Protein AF-A0A530JRX8-F1 (afdb_monomer)

Radius of gyration: 13.28 Å; Cα contacts (8 Å, |Δi|>4): 74; chains: 1; bounding box: 28×30×28 Å

Foldseek 3Di:
DQVVQVVVQCVVCVPPDDFPPDADPTPPQQAEDPCRVVCVVQQFQWHDDPNYTDGPDHDPPPDHSDDDGD

Solvent-accessible surface area (backbone atoms only — not comparable to full-ato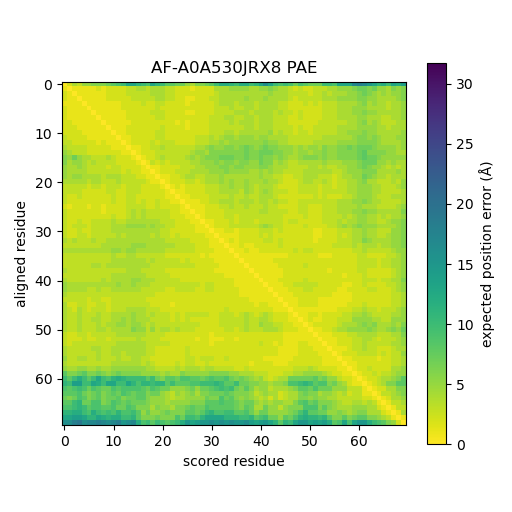m values): 4479 Å² total; per-residue (Å²): 112,54,66,63,39,41,51,52,56,52,60,76,43,69,87,56,87,82,57,82,90,67,76,75,69,62,53,62,85,69,36,75,54,97,55,47,67,60,41,50,76,58,30,31,23,72,38,78,56,96,56,31,56,38,73,74,51,66,38,61,91,95,52,79,48,66,89,81,80,124

Sequence (70 aa):
RYTNAKVRENYSRRFSIRFPNEELPAARPAQTTPLYDTMLANNAVMGDSWGLETPLWFAPKGTEPKDIVS

Secondary structure (DSSP, 8-state):
-HHHHHHHHHHHTTTSPPPTT----TT--SB--TTHHHHHHTTEEEEEETTEEEEEEEPPTTS-------

Nearest PDB structures (foldseek):
  4paa-assembly2_B  TM=8.897E-01  e=1.370E-03  Rattus norvegicus
  4pab-assembly2_B  TM=8.917E-01  e=1.688E-03  Rattus norvegicus
  5l46-assembly2_B  TM=8.875E-01  e=2.562E-03  Homo sapiens
  3gsi-assembly1_A  TM=9.105E-01  e=2.372E-02  Arthrobacter globiformis
  1pj6-assembly1_A  TM=9.112E-01  e=3.600E-02  Arthrobacter globiformis

Mean predicted aligned error: 3.64 Å

Structure (mmCIF, N/CA/C/O backbone):
data_AF-A0A530JRX8-F1
#
_entry.id   AF-A0A530JRX8-F1
#
loop_
_atom_site.group_PDB
_atom_site.id
_atom_site.type_symbol
_atom_site.label_atom_id
_atom_site.label_alt_id
_atom_site.label_comp_id
_atom_site.label_asym_id
_atom_site.label_entity_id
_atom_site.label_seq_id
_atom_site.pdbx_PDB_ins_code
_atom_site.Cartn_x
_atom_site.Cartn_y
_atom_site.Cartn_z
_atom_site.occupancy
_atom_site.B_iso_or_equiv
_atom_site.auth_seq_id
_atom_site.auth_comp_id
_atom_site.auth_asym_id
_atom_site.auth_atom_id
_atom_site.pdbx_PDB_model_num
ATOM 1 N N . ARG A 1 1 ? 5.020 -14.876 -9.649 1.00 83.38 1 ARG A N 1
ATOM 2 C CA . ARG A 1 1 ? 3.973 -13.821 -9.704 1.00 83.38 1 ARG A CA 1
ATOM 3 C C . ARG A 1 1 ? 4.495 -12.509 -9.114 1.00 83.38 1 ARG A C 1
ATOM 5 O O . ARG A 1 1 ? 4.576 -11.553 -9.868 1.00 83.38 1 ARG A O 1
ATOM 12 N N . TYR A 1 2 ? 4.972 -12.500 -7.862 1.00 90.31 2 TYR A N 1
ATOM 13 C CA . TYR A 1 2 ? 5.573 -11.323 -7.208 1.00 90.31 2 TYR A CA 1
ATOM 14 C C . TYR A 1 2 ? 6.728 -10.676 -8.000 1.00 90.31 2 TYR A C 1
ATOM 16 O O . TYR A 1 2 ? 6.615 -9.538 -8.445 1.00 90.31 2 TYR A O 1
ATOM 24 N N . THR A 1 3 ? 7.798 -11.434 -8.271 1.00 93.06 3 THR A N 1
ATOM 25 C CA . THR A 1 3 ? 9.013 -10.923 -8.936 1.00 93.06 3 THR A CA 1
ATOM 26 C C . THR A 1 3 ? 8.728 -10.274 -10.287 1.00 93.06 3 THR A C 1
ATOM 28 O O . THR A 1 3 ? 9.236 -9.199 -10.574 1.00 93.06 3 THR A O 1
ATOM 31 N N . ASN A 1 4 ? 7.877 -10.891 -11.113 1.00 95.88 4 ASN A N 1
ATOM 32 C CA . ASN A 1 4 ? 7.535 -10.343 -12.426 1.00 95.88 4 ASN A CA 1
ATOM 33 C C . ASN A 1 4 ? 6.809 -8.990 -12.308 1.00 95.88 4 ASN A C 1
ATOM 35 O O . ASN A 1 4 ? 7.161 -8.053 -13.018 1.00 95.88 4 ASN A O 1
ATOM 39 N N . ALA A 1 5 ? 5.847 -8.867 -11.388 1.00 94.81 5 ALA A N 1
ATOM 40 C CA . ALA A 1 5 ? 5.118 -7.622 -11.168 1.00 94.81 5 ALA A CA 1
ATOM 41 C C . ALA A 1 5 ? 6.026 -6.507 -10.614 1.00 94.81 5 ALA A C 1
ATOM 43 O O . ALA A 1 5 ? 6.018 -5.403 -11.159 1.00 94.81 5 ALA A O 1
ATOM 44 N N . LYS A 1 6 ? 6.872 -6.802 -9.613 1.00 93.38 6 LYS A N 1
ATOM 45 C CA . LYS A 1 6 ? 7.810 -5.811 -9.055 1.00 93.38 6 LYS A CA 1
ATOM 46 C C . LYS A 1 6 ? 8.875 -5.355 -10.046 1.00 93.38 6 LYS A C 1
ATOM 48 O O . LYS A 1 6 ? 9.179 -4.167 -10.099 1.00 93.38 6 LYS A O 1
ATOM 53 N N . VAL A 1 7 ? 9.414 -6.261 -10.862 1.00 95.69 7 VAL A N 1
ATOM 54 C CA . VAL A 1 7 ? 10.390 -5.889 -11.899 1.00 95.69 7 VAL A CA 1
ATOM 55 C C . VAL A 1 7 ? 9.753 -4.967 -12.940 1.00 95.69 7 VAL A C 1
ATOM 57 O O . VAL A 1 7 ? 10.369 -3.976 -13.319 1.00 95.69 7 VAL A O 1
ATOM 60 N N . ARG A 1 8 ? 8.511 -5.240 -13.366 1.00 96.44 8 ARG A N 1
ATOM 61 C CA . ARG A 1 8 ? 7.792 -4.374 -14.316 1.00 96.44 8 ARG A CA 1
ATOM 62 C C . ARG A 1 8 ? 7.555 -2.974 -13.750 1.00 96.44 8 ARG A C 1
ATOM 64 O O . ARG A 1 8 ? 7.828 -2.010 -14.453 1.00 96.44 8 ARG A O 1
ATOM 71 N N . GLU A 1 9 ? 7.114 -2.869 -12.497 1.00 95.50 9 GLU A N 1
ATOM 72 C CA . GLU A 1 9 ? 6.908 -1.583 -11.813 1.00 95.50 9 GLU A CA 1
ATOM 73 C C . GLU A 1 9 ? 8.216 -0.806 -11.609 1.00 95.50 9 GLU A C 1
ATOM 75 O O . GLU A 1 9 ? 8.270 0.403 -11.830 1.00 95.50 9 GLU A O 1
ATOM 80 N N . ASN A 1 10 ? 9.297 -1.486 -11.219 1.00 93.44 10 ASN A N 1
ATOM 81 C CA . ASN A 1 10 ? 10.598 -0.844 -11.065 1.00 93.44 10 ASN A CA 1
ATOM 82 C C . ASN A 1 10 ? 11.124 -0.321 -12.409 1.00 93.44 10 ASN A C 1
ATOM 84 O O . ASN A 1 10 ? 11.572 0.822 -12.501 1.00 93.44 10 ASN A O 1
ATOM 88 N N . TYR A 1 11 ? 11.022 -1.136 -13.462 1.00 95.00 11 TYR A N 1
ATOM 89 C CA . TYR A 1 11 ? 11.511 -0.766 -14.784 1.00 95.00 11 TYR A CA 1
ATOM 90 C C . TYR A 1 11 ? 10.675 0.350 -15.421 1.00 95.00 11 TYR A C 1
ATOM 92 O O . TYR A 1 11 ? 11.241 1.266 -16.014 1.00 95.00 11 TYR A O 1
ATOM 100 N N . SER A 1 12 ? 9.348 0.350 -15.244 1.00 94.75 12 SER A N 1
ATOM 101 C CA . SER A 1 12 ? 8.488 1.433 -15.744 1.00 94.75 12 SER A CA 1
ATOM 102 C C . SER A 1 12 ? 8.766 2.782 -15.077 1.00 94.75 12 SER A C 1
ATOM 104 O O . SER A 1 12 ? 8.427 3.818 -15.637 1.00 94.75 12 SER A O 1
A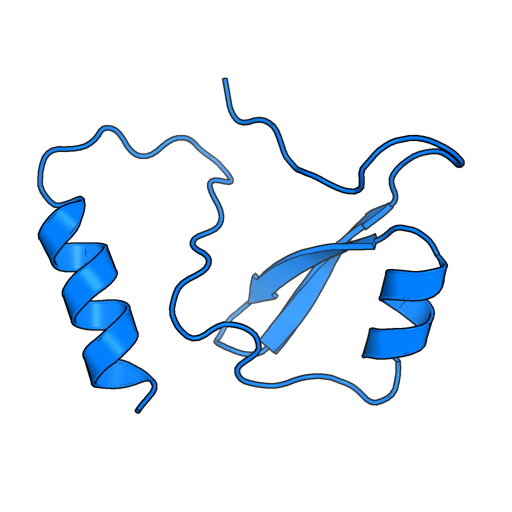TOM 106 N N . ARG A 1 13 ? 9.387 2.780 -13.891 1.00 93.00 13 ARG A N 1
ATOM 107 C CA . ARG A 1 13 ? 9.677 3.976 -13.084 1.00 93.00 13 ARG A CA 1
ATOM 108 C C . ARG A 1 13 ? 11.162 4.358 -13.090 1.00 93.00 13 ARG A C 1
ATOM 110 O O . ARG A 1 13 ? 11.575 5.226 -12.330 1.00 93.00 13 ARG A O 1
ATOM 117 N N . ARG A 1 14 ? 11.970 3.740 -13.965 1.00 92.19 14 ARG A N 1
ATOM 118 C CA . ARG A 1 14 ? 13.437 3.907 -14.070 1.00 92.19 14 ARG A CA 1
ATOM 119 C C . ARG A 1 14 ? 13.899 5.371 -14.121 1.00 92.19 14 ARG A C 1
ATOM 121 O O . ARG A 1 14 ? 14.972 5.670 -13.609 1.00 92.19 14 ARG A O 1
ATOM 128 N N . PHE A 1 15 ? 13.113 6.247 -14.746 1.00 93.31 15 PHE A N 1
ATOM 129 C CA . PHE A 1 15 ? 13.437 7.667 -14.941 1.00 93.31 15 PHE A CA 1
ATOM 130 C C . PHE A 1 15 ? 12.494 8.618 -14.193 1.00 93.31 15 PHE A C 1
ATOM 132 O O . PHE A 1 15 ? 12.531 9.825 -14.412 1.00 93.31 15 PHE A O 1
ATOM 139 N N . SER A 1 16 ? 11.639 8.084 -13.321 1.00 90.69 16 SER A N 1
ATOM 140 C CA . SER A 1 16 ? 10.763 8.885 -12.472 1.00 90.69 16 SER A CA 1
ATOM 141 C C . SER A 1 16 ? 11.512 9.343 -11.221 1.00 90.69 16 SER A C 1
ATOM 143 O O . SER A 1 16 ? 12.361 8.620 -10.693 1.00 90.69 16 SER A O 1
ATOM 145 N N . ILE A 1 17 ? 11.174 10.530 -10.718 1.00 90.38 17 ILE A N 1
ATOM 146 C CA . ILE A 1 17 ? 11.620 10.970 -9.392 1.00 90.38 17 ILE A CA 1
ATOM 147 C C . ILE A 1 17 ? 10.922 10.082 -8.360 1.00 90.38 17 ILE A C 1
ATOM 149 O O . ILE A 1 17 ? 9.700 9.951 -8.392 1.00 90.38 17 ILE A O 1
ATOM 153 N N . ARG A 1 18 ? 11.697 9.461 -7.464 1.00 88.25 18 ARG A N 1
ATOM 154 C CA . ARG A 1 18 ? 11.1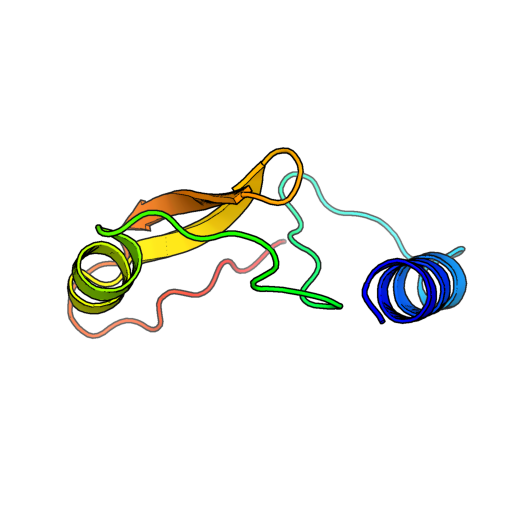44 8.805 -6.274 1.00 88.25 18 ARG A CA 1
ATO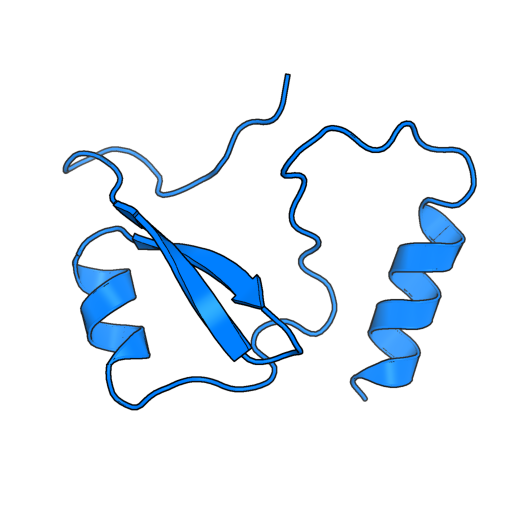M 155 C C . ARG A 1 18 ? 11.054 9.808 -5.143 1.00 88.25 18 ARG A C 1
ATOM 157 O O . ARG A 1 18 ? 12.070 10.394 -4.769 1.00 88.25 18 ARG A O 1
ATOM 164 N N . PHE A 1 19 ? 9.859 9.948 -4.591 1.00 89.81 19 PHE A N 1
ATOM 165 C CA . PHE A 1 19 ? 9.635 10.771 -3.414 1.00 89.81 19 PHE A CA 1
ATOM 166 C C . PHE A 1 19 ? 9.971 9.980 -2.140 1.00 89.81 19 PHE A C 1
ATOM 168 O O . PHE A 1 19 ? 9.856 8.748 -2.125 1.00 89.81 19 PHE A O 1
ATOM 175 N N . PRO A 1 20 ? 10.417 10.651 -1.065 1.00 88.81 20 PRO A N 1
ATOM 176 C CA . PRO A 1 20 ? 10.511 10.025 0.249 1.00 88.81 20 PRO A CA 1
ATOM 177 C C . PRO A 1 20 ? 9.164 9.413 0.658 1.00 88.81 20 PRO A C 1
ATOM 179 O O . PRO A 1 20 ? 8.118 9.985 0.367 1.00 88.81 20 PRO A O 1
ATOM 182 N N . ASN A 1 21 ? 9.199 8.258 1.329 1.00 87.75 21 ASN A N 1
ATOM 183 C CA . ASN A 1 21 ? 8.021 7.504 1.794 1.00 87.75 21 ASN A CA 1
ATOM 184 C C . ASN A 1 21 ? 7.052 7.031 0.694 1.00 87.75 21 ASN A C 1
ATOM 186 O O . ASN A 1 21 ? 5.961 6.559 0.990 1.00 87.75 21 ASN A O 1
ATOM 190 N N . GLU A 1 22 ? 7.446 7.106 -0.578 1.00 90.56 22 GLU A N 1
ATOM 191 C CA . GLU A 1 22 ? 6.609 6.632 -1.672 1.00 90.56 22 GLU A CA 1
ATOM 192 C C . GLU A 1 22 ? 6.475 5.102 -1.677 1.00 90.56 22 GLU A C 1
ATOM 194 O O . GLU A 1 22 ? 7.422 4.361 -1.963 1.00 90.56 22 GLU A O 1
ATOM 199 N N . GLU A 1 23 ? 5.251 4.644 -1.437 1.00 91.38 23 GLU A N 1
ATOM 200 C CA . GLU A 1 23 ? 4.867 3.238 -1.452 1.00 91.38 23 GLU A CA 1
ATOM 201 C C . GLU A 1 23 ? 4.436 2.765 -2.842 1.00 91.38 23 GLU A C 1
ATOM 203 O O . GLU A 1 23 ? 3.675 3.429 -3.549 1.00 91.38 23 GLU A O 1
ATOM 208 N N . LEU A 1 24 ? 4.899 1.576 -3.236 1.00 91.44 24 LEU A N 1
ATOM 209 C CA . LEU A 1 24 ? 4.671 1.048 -4.581 1.00 91.44 24 LEU A CA 1
ATOM 210 C C . LEU A 1 24 ? 3.685 -0.125 -4.584 1.00 91.44 24 LEU A C 1
ATOM 212 O O . LEU A 1 24 ? 3.987 -1.155 -3.973 1.00 91.44 24 LEU A O 1
ATOM 216 N N . PRO A 1 25 ? 2.541 -0.019 -5.286 1.00 92.44 25 PRO A N 1
ATOM 217 C CA . PRO A 1 25 ? 1.431 -0.956 -5.136 1.00 92.44 25 PRO A CA 1
ATOM 218 C C . PRO A 1 25 ? 1.642 -2.314 -5.815 1.00 92.44 25 PRO A C 1
ATOM 220 O O . PRO A 1 25 ? 0.957 -3.276 -5.465 1.00 92.44 25 PRO A O 1
ATOM 223 N N . ALA A 1 26 ? 2.538 -2.450 -6.801 1.00 93.94 26 ALA A N 1
ATOM 224 C CA . ALA A 1 26 ? 2.628 -3.709 -7.535 1.00 93.94 26 ALA A CA 1
ATOM 225 C C . ALA A 1 26 ? 3.045 -4.861 -6.615 1.00 93.94 26 ALA A C 1
ATOM 227 O O . ALA A 1 26 ? 3.960 -4.734 -5.801 1.00 93.94 26 ALA A O 1
ATOM 228 N N . ALA A 1 27 ? 2.393 -6.008 -6.810 1.00 93.06 27 ALA A N 1
ATOM 229 C CA . ALA A 1 27 ? 2.586 -7.229 -6.032 1.00 93.06 27 ALA A CA 1
ATOM 230 C C . ALA A 1 27 ? 2.186 -7.152 -4.545 1.00 93.06 27 ALA A C 1
ATOM 232 O O . ALA A 1 27 ? 2.499 -8.087 -3.808 1.00 93.06 27 ALA A O 1
ATOM 233 N N . ARG A 1 28 ? 1.468 -6.099 -4.130 1.00 93.69 28 ARG A N 1
ATOM 234 C CA . ARG A 1 28 ? 0.893 -5.963 -2.787 1.00 93.69 28 ARG A CA 1
ATOM 235 C C . ARG A 1 28 ? -0.599 -6.340 -2.771 1.00 93.69 28 ARG A C 1
ATOM 237 O O . ARG A 1 28 ? -1.291 -6.063 -3.756 1.00 93.69 28 ARG A O 1
ATOM 244 N N . PRO A 1 29 ? -1.105 -6.958 -1.686 1.00 93.88 29 PRO A N 1
ATOM 245 C CA . PRO A 1 29 ? -0.358 -7.453 -0.525 1.00 93.88 29 PRO A CA 1
ATOM 246 C C . PRO A 1 29 ? 0.368 -8.778 -0.825 1.00 93.88 29 PRO A C 1
ATOM 248 O O . PRO A 1 29 ? -0.170 -9.645 -1.516 1.00 93.88 29 PRO A O 1
ATOM 251 N N . ALA A 1 30 ? 1.586 -8.948 -0.302 1.00 92.44 30 ALA A N 1
ATOM 252 C CA . ALA A 1 30 ? 2.371 -10.179 -0.473 1.00 92.44 30 ALA A CA 1
ATOM 253 C C . ALA A 1 30 ? 2.311 -11.091 0.760 1.00 92.44 30 ALA A C 1
ATOM 255 O O . ALA A 1 30 ? 2.047 -12.286 0.628 1.00 92.44 30 ALA A O 1
ATOM 256 N N . GLN A 1 31 ? 2.524 -10.529 1.950 1.00 94.81 31 GLN A N 1
ATOM 257 C CA . GLN A 1 31 ? 2.297 -11.184 3.236 1.00 94.81 31 GLN A CA 1
ATOM 258 C C . GLN A 1 31 ? 1.487 -10.259 4.141 1.00 94.81 31 GLN A C 1
ATOM 260 O O . GLN A 1 31 ? 1.685 -9.044 4.139 1.00 94.81 31 GLN A O 1
ATOM 265 N N . THR A 1 32 ? 0.590 -10.834 4.934 1.00 96.50 32 THR A N 1
ATOM 266 C CA . THR A 1 32 ? -0.246 -10.104 5.889 1.00 96.50 32 THR A CA 1
ATOM 267 C C . THR A 1 32 ? -0.190 -10.773 7.257 1.00 96.50 32 THR A C 1
ATOM 269 O O . THR A 1 32 ? 0.079 -11.970 7.380 1.00 96.50 32 THR A O 1
ATOM 272 N N . THR A 1 33 ? -0.434 -9.990 8.306 1.00 95.12 33 THR A N 1
ATOM 273 C CA . THR A 1 33 ? -0.651 -10.530 9.654 1.00 95.12 33 THR A CA 1
ATOM 274 C C . THR A 1 33 ? -2.140 -10.833 9.863 1.00 95.12 33 THR A C 1
ATOM 276 O O . THR A 1 33 ? -2.978 -10.251 9.172 1.00 95.12 33 THR A O 1
ATOM 279 N N . PRO A 1 34 ? -2.520 -11.666 10.851 1.00 96.44 34 PRO A N 1
ATOM 280 C CA . PRO A 1 34 ? -3.932 -11.892 11.186 1.00 96.44 34 PRO A CA 1
ATOM 281 C C . PRO A 1 34 ? -4.703 -10.623 11.583 1.00 96.44 34 PRO A C 1
ATOM 283 O O . PRO A 1 34 ? -5.928 -10.625 11.592 1.00 96.44 34 PRO A O 1
ATOM 286 N N . LEU A 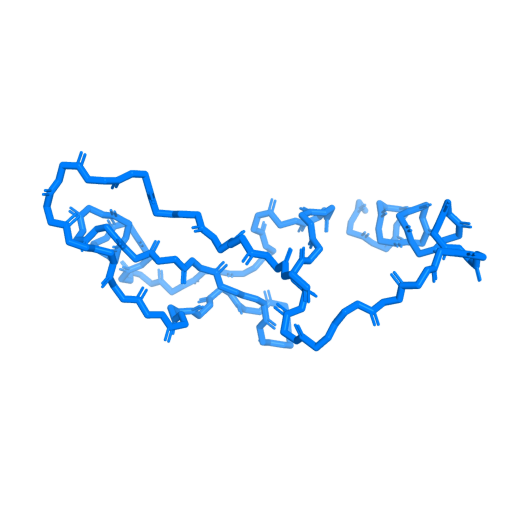1 35 ? -3.999 -9.539 11.929 1.00 96.06 35 LEU A N 1
ATOM 287 C CA . LEU A 1 35 ? -4.594 -8.250 12.285 1.00 96.06 35 LEU A CA 1
ATOM 288 C C . LEU A 1 35 ? -4.784 -7.316 11.083 1.00 96.06 35 LEU A C 1
ATOM 290 O O . LEU A 1 35 ? -5.282 -6.210 11.271 1.00 96.06 35 LEU A O 1
ATOM 294 N N . TY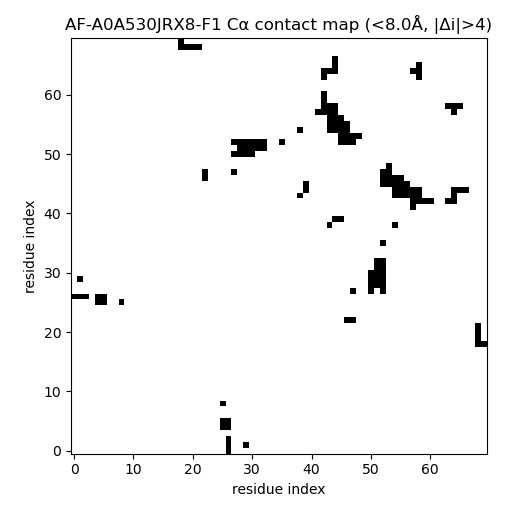R A 1 36 ? -4.400 -7.731 9.873 1.00 96.06 36 TYR A N 1
ATOM 295 C CA . TYR A 1 36 ? -4.443 -6.895 8.672 1.00 96.06 36 TYR A CA 1
ATOM 296 C C . TYR A 1 36 ? -5.834 -6.301 8.415 1.00 96.06 36 TYR A C 1
ATOM 298 O O . TYR A 1 36 ? -5.971 -5.085 8.292 1.00 96.06 36 TYR A O 1
ATOM 306 N N . ASP A 1 37 ? -6.875 -7.133 8.449 1.00 96.06 37 ASP A N 1
ATOM 307 C CA . ASP A 1 37 ? -8.251 -6.683 8.215 1.00 96.06 37 ASP A CA 1
ATOM 308 C C . ASP A 1 37 ? -8.732 -5.728 9.317 1.00 96.06 37 ASP A C 1
ATOM 310 O O . ASP A 1 37 ? -9.394 -4.727 9.043 1.00 96.06 37 ASP A O 1
ATOM 314 N N . THR A 1 38 ? -8.335 -5.979 10.569 1.00 96.12 38 THR A N 1
ATOM 315 C CA . THR A 1 38 ? -8.622 -5.088 11.703 1.00 96.12 38 THR A CA 1
ATOM 316 C C . THR A 1 38 ? -7.929 -3.738 11.540 1.00 96.12 38 THR A C 1
ATOM 318 O O . THR A 1 38 ? -8.517 -2.703 11.848 1.00 96.12 38 THR A O 1
ATOM 321 N N . MET A 1 39 ? -6.687 -3.717 11.056 1.00 95.62 39 MET A N 1
ATOM 322 C CA . MET A 1 39 ? -5.951 -2.477 10.800 1.00 95.62 39 MET A CA 1
ATOM 323 C C . MET A 1 39 ? -6.622 -1.672 9.683 1.00 95.62 39 MET A C 1
ATOM 325 O O . MET A 1 39 ? -6.876 -0.482 9.868 1.00 95.62 39 MET A O 1
ATOM 329 N N . LEU A 1 40 ? -7.005 -2.322 8.580 1.00 94.44 40 LEU A N 1
ATOM 330 C CA . LEU A 1 40 ? -7.753 -1.681 7.494 1.00 94.44 40 LEU A CA 1
ATOM 331 C C . LEU A 1 40 ? -9.098 -1.120 7.968 1.00 94.44 40 LEU A C 1
ATOM 333 O O . LEU A 1 40 ? -9.435 0.017 7.645 1.00 94.44 40 LEU A O 1
ATOM 337 N N . ALA A 1 41 ? -9.837 -1.866 8.793 1.00 94.62 41 ALA A N 1
ATOM 338 C CA . ALA A 1 41 ? -11.101 -1.405 9.372 1.00 94.62 41 ALA A CA 1
ATOM 339 C C . ALA A 1 41 ? -10.935 -0.166 10.275 1.00 94.62 41 ALA A C 1
ATOM 341 O O . ALA A 1 41 ? -11.869 0.621 10.428 1.00 94.62 41 ALA A O 1
ATOM 342 N N . ASN A 1 42 ? -9.744 0.036 10.845 1.00 94.81 42 ASN A N 1
ATOM 343 C CA . ASN A 1 42 ? -9.381 1.228 11.614 1.00 94.81 42 ASN A CA 1
ATOM 344 C C . ASN A 1 42 ? -8.756 2.339 10.754 1.00 94.81 42 ASN A C 1
ATOM 346 O O . ASN A 1 42 ? -8.174 3.275 11.298 1.00 94.81 42 ASN A O 1
ATOM 350 N N . ASN A 1 43 ? -8.910 2.268 9.429 1.00 94.69 43 ASN A N 1
ATOM 351 C CA . ASN A 1 43 ? -8.426 3.264 8.476 1.00 94.69 43 ASN A CA 1
ATOM 352 C C . ASN A 1 43 ? -6.889 3.365 8.426 1.00 94.69 43 ASN A C 1
ATOM 354 O O . ASN A 1 43 ? -6.326 4.453 8.295 1.00 94.69 43 ASN A O 1
ATOM 358 N N . ALA A 1 44 ? -6.194 2.231 8.563 1.00 94.81 44 ALA A N 1
ATOM 359 C CA . ALA A 1 44 ? -4.742 2.180 8.428 1.00 94.81 44 ALA A CA 1
ATOM 360 C C . ALA A 1 44 ? -4.293 2.430 6.983 1.00 94.81 44 ALA A C 1
ATOM 362 O O . ALA A 1 44 ? -4.770 1.787 6.046 1.00 94.81 44 ALA A O 1
ATOM 363 N N . VAL A 1 45 ? -3.302 3.303 6.823 1.00 94.69 45 VAL A N 1
ATOM 364 C CA . VAL A 1 45 ? -2.529 3.435 5.589 1.00 94.69 45 VAL A CA 1
ATOM 365 C C . VAL A 1 45 ? -1.423 2.391 5.619 1.00 94.69 45 VAL A C 1
ATOM 367 O O . VAL A 1 45 ? -0.505 2.467 6.436 1.00 94.69 45 VAL A O 1
ATOM 370 N N . MET A 1 46 ? -1.535 1.383 4.757 1.00 95.25 46 MET A N 1
ATOM 371 C CA . MET A 1 46 ? -0.615 0.246 4.747 1.00 95.25 46 MET A CA 1
ATOM 372 C C . MET A 1 46 ? 0.604 0.525 3.865 1.00 95.25 46 MET A C 1
ATOM 374 O O . MET A 1 46 ? 0.476 0.978 2.725 1.00 95.25 46 MET A O 1
ATOM 378 N N . GLY A 1 47 ? 1.785 0.179 4.364 1.00 94.12 47 GLY A N 1
ATOM 379 C CA . GLY A 1 47 ? 3.057 0.163 3.643 1.00 94.12 47 GLY A CA 1
ATOM 380 C C . GLY A 1 47 ? 3.622 -1.250 3.519 1.00 94.12 47 GLY A C 1
ATOM 381 O O . GLY A 1 47 ? 3.088 -2.196 4.102 1.00 94.12 47 GLY A O 1
ATOM 382 N N . ASP A 1 48 ? 4.710 -1.384 2.767 1.00 93.44 48 ASP A N 1
ATOM 383 C CA . ASP A 1 48 ? 5.451 -2.636 2.612 1.00 93.44 48 ASP A CA 1
ATOM 384 C C . ASP A 1 48 ? 6.776 -2.586 3.388 1.00 93.44 48 ASP A C 1
ATOM 386 O O . ASP A 1 48 ? 7.666 -1.790 3.085 1.00 93.44 48 ASP A O 1
ATOM 390 N N . SER A 1 49 ? 6.931 -3.477 4.368 1.00 91.56 49 SER A N 1
ATOM 391 C CA . SER A 1 49 ? 8.200 -3.723 5.048 1.00 91.56 49 SER A CA 1
ATOM 392 C C . SER A 1 49 ? 8.646 -5.159 4.799 1.00 91.56 49 SER A C 1
ATOM 394 O O . SER A 1 49 ? 8.117 -6.107 5.377 1.00 91.56 49 SER A O 1
ATOM 396 N N . TRP A 1 50 ? 9.641 -5.332 3.924 1.00 89.94 50 TRP A N 1
ATOM 397 C CA . TRP A 1 50 ? 10.213 -6.641 3.570 1.00 89.94 50 TRP A CA 1
ATOM 398 C C . TRP A 1 50 ? 9.192 -7.665 3.031 1.00 89.94 50 TRP A C 1
ATOM 400 O O . TRP A 1 50 ? 9.341 -8.871 3.230 1.00 89.94 50 TRP A O 1
ATOM 410 N N . GLY A 1 51 ? 8.173 -7.203 2.307 1.00 90.50 51 GLY A N 1
ATOM 411 C CA . GLY A 1 51 ? 7.088 -8.015 1.755 1.00 90.50 51 GLY A CA 1
ATOM 412 C C . GLY A 1 51 ? 5.923 -8.235 2.721 1.00 90.50 51 GLY A C 1
ATOM 413 O O . GLY A 1 51 ? 4.946 -8.883 2.339 1.00 90.50 51 GLY A O 1
ATOM 414 N N . LEU A 1 52 ? 6.013 -7.724 3.952 1.00 94.56 52 LEU A N 1
ATOM 415 C CA . LEU A 1 52 ? 4.946 -7.754 4.943 1.00 94.56 52 LEU A CA 1
ATOM 416 C C . LEU A 1 52 ? 4.208 -6.417 4.955 1.00 94.56 52 LEU A C 1
ATOM 418 O O . LEU A 1 52 ? 4.814 -5.356 5.088 1.00 94.56 52 LEU A O 1
ATOM 422 N N . GLU A 1 53 ? 2.883 -6.481 4.879 1.00 96.31 53 GLU A N 1
ATOM 423 C CA . GLU A 1 53 ? 2.036 -5.306 5.032 1.00 96.31 53 GLU A CA 1
ATOM 424 C C . GLU A 1 53 ? 2.066 -4.797 6.477 1.00 96.31 53 GLU A C 1
ATOM 426 O O . GLU A 1 53 ? 1.640 -5.488 7.410 1.00 96.31 53 GLU A O 1
ATOM 431 N N . THR A 1 54 ? 2.535 -3.563 6.655 1.00 94.88 54 THR A N 1
ATOM 432 C CA . THR A 1 54 ? 2.645 -2.903 7.961 1.00 94.88 54 THR A CA 1
ATOM 433 C C . THR A 1 54 ? 1.929 -1.555 7.952 1.00 94.88 54 THR A C 1
ATOM 435 O O . THR A 1 54 ? 2.097 -0.801 6.993 1.00 94.88 54 THR A O 1
ATOM 438 N N . PRO A 1 55 ? 1.148 -1.209 8.992 1.00 94.94 55 PRO A N 1
ATOM 439 C CA . PRO A 1 55 ? 0.486 0.089 9.058 1.00 94.94 55 PRO A CA 1
ATOM 440 C C . PRO A 1 55 ? 1.527 1.199 9.256 1.00 94.94 55 PRO A C 1
ATOM 442 O O . PRO A 1 55 ? 2.308 1.153 10.205 1.00 94.94 55 PRO A O 1
ATOM 445 N N . LEU A 1 56 ? 1.529 2.196 8.371 1.00 93.62 56 LEU A N 1
ATOM 446 C CA . LEU A 1 56 ? 2.390 3.378 8.471 1.00 93.62 56 LEU A CA 1
ATOM 447 C C . LEU A 1 56 ? 1.799 4.392 9.456 1.00 93.62 56 LEU A C 1
ATOM 449 O O . LEU A 1 56 ? 2.481 4.882 10.352 1.00 93.62 56 LEU A O 1
ATOM 453 N N . TRP A 1 57 ? 0.511 4.691 9.293 1.00 93.25 57 TRP A N 1
ATOM 454 C CA . TRP A 1 57 ? -0.270 5.585 10.145 1.00 93.25 57 TRP A CA 1
ATOM 455 C C . TRP A 1 57 ? -1.767 5.287 9.984 1.00 93.25 57 TRP A C 1
ATOM 457 O O . TRP A 1 57 ? -2.164 4.524 9.104 1.00 93.25 57 TRP A O 1
ATOM 467 N N . PHE A 1 58 ? -2.605 5.868 10.844 1.00 94.88 58 PHE A N 1
ATOM 468 C CA . PHE A 1 58 ? -4.059 5.690 10.806 1.00 94.88 58 PHE A CA 1
ATOM 469 C C . PHE A 1 58 ? -4.731 6.999 10.418 1.00 94.88 58 PHE A C 1
ATOM 471 O O . PHE A 1 58 ? -4.555 8.019 11.089 1.00 94.88 58 PHE A O 1
ATOM 478 N N . ALA A 1 59 ? -5.495 6.966 9.332 1.00 93.81 59 ALA A N 1
ATOM 479 C CA . ALA A 1 59 ? -6.180 8.136 8.829 1.00 93.81 59 ALA A CA 1
ATOM 480 C C . ALA A 1 59 ? -7.400 8.494 9.696 1.00 93.81 59 ALA A C 1
ATOM 482 O O . ALA A 1 59 ? -8.088 7.597 10.198 1.00 93.81 59 ALA A O 1
ATOM 483 N N . PRO A 1 60 ? -7.707 9.793 9.878 1.00 92.50 60 PRO A N 1
ATOM 484 C CA . PRO A 1 60 ? -8.910 10.222 10.581 1.00 92.50 60 PRO A CA 1
ATOM 485 C C . PRO A 1 60 ? -10.179 9.562 10.027 1.00 92.50 60 PRO A C 1
ATOM 487 O O . PRO A 1 60 ? -10.273 9.207 8.852 1.00 92.50 60 PRO A O 1
ATOM 490 N N . LYS A 1 61 ? -11.197 9.397 10.876 1.00 88.56 61 LYS A N 1
ATOM 491 C CA . LYS A 1 61 ? -12.472 8.815 10.437 1.00 88.56 61 LYS A CA 1
ATOM 492 C C . LYS A 1 61 ? -13.091 9.669 9.326 1.00 88.56 61 LYS A C 1
ATOM 494 O O . LYS A 1 61 ? -13.254 10.873 9.495 1.00 88.56 61 LYS A O 1
ATOM 499 N N . GLY A 1 62 ? -13.479 9.024 8.226 1.00 87.19 62 GLY A N 1
ATOM 500 C CA . GLY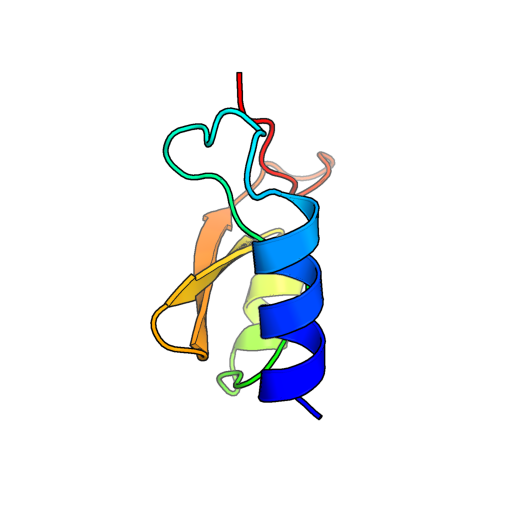 A 1 62 ? -14.143 9.674 7.092 1.00 87.19 62 GLY A CA 1
ATOM 501 C C . GLY A 1 62 ? -13.203 10.223 6.014 1.00 87.19 62 GLY A C 1
ATOM 502 O O . GLY A 1 62 ? -13.696 10.756 5.026 1.00 87.19 62 GLY A O 1
ATOM 503 N N . THR A 1 63 ? -11.883 10.076 6.162 1.00 88.00 63 THR A N 1
ATOM 504 C CA . THR A 1 63 ? -10.910 10.397 5.104 1.00 88.00 63 THR A CA 1
ATOM 505 C C . THR A 1 63 ? -10.386 9.125 4.453 1.00 88.00 63 THR A C 1
ATOM 507 O O . THR A 1 63 ? -10.225 8.112 5.136 1.00 88.00 63 THR A O 1
ATOM 510 N N . GLU A 1 64 ? -10.074 9.171 3.157 1.00 87.69 64 GLU A N 1
ATOM 511 C CA . GLU A 1 64 ? -9.444 8.034 2.480 1.00 87.69 64 GLU A CA 1
ATOM 512 C C . GLU A 1 64 ? -8.072 7.720 3.108 1.00 87.69 64 GLU A C 1
ATOM 514 O O . GLU A 1 64 ? -7.269 8.640 3.294 1.00 87.69 64 GLU A O 1
ATOM 519 N N . PRO A 1 65 ? -7.772 6.446 3.432 1.00 85.94 65 PRO A N 1
ATOM 520 C CA . PRO A 1 65 ? -6.491 6.036 3.998 1.00 85.94 65 PRO A CA 1
ATOM 521 C C . PRO A 1 65 ? -5.436 5.951 2.890 1.00 85.94 65 PRO A C 1
ATOM 523 O O . PRO A 1 65 ? -4.991 4.871 2.499 1.00 85.94 65 PRO A O 1
ATOM 526 N N . LYS A 1 66 ? -5.056 7.108 2.347 1.00 84.38 66 LYS A N 1
ATOM 527 C CA . LYS A 1 66 ? -4.096 7.219 1.253 1.00 84.38 66 LYS A CA 1
ATOM 528 C C . LYS A 1 66 ? -3.000 8.209 1.603 1.00 84.38 66 LYS A C 1
ATOM 530 O O . LYS A 1 66 ? -3.279 9.325 2.033 1.00 84.38 66 LYS A O 1
ATOM 535 N N . ASP A 1 67 ? -1.762 7.800 1.358 1.00 82.00 67 ASP A N 1
ATOM 536 C CA . ASP A 1 67 ? -0.628 8.708 1.436 1.00 82.00 67 ASP A 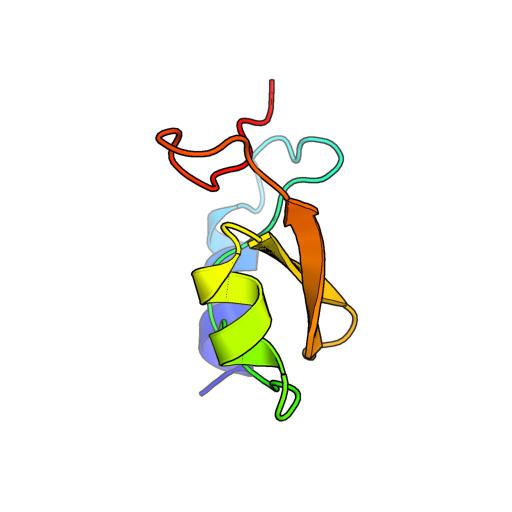CA 1
ATOM 537 C C . ASP A 1 67 ? -0.527 9.538 0.149 1.00 82.00 67 ASP A C 1
ATOM 539 O O . ASP A 1 67 ? -0.598 9.001 -0.964 1.00 82.00 67 ASP A O 1
ATOM 543 N N . ILE A 1 68 ? -0.405 10.856 0.299 1.00 79.50 68 ILE A N 1
ATOM 544 C CA . ILE A 1 68 ? -0.220 11.792 -0.812 1.00 79.50 68 ILE A CA 1
ATOM 545 C C . ILE A 1 68 ? 1.192 12.343 -0.677 1.00 79.50 68 ILE A C 1
ATOM 547 O O . ILE A 1 68 ? 1.445 13.252 0.112 1.00 79.50 68 ILE A O 1
ATOM 551 N N . VAL A 1 69 ? 2.111 11.773 -1.454 1.00 77.19 69 VAL A N 1
ATOM 552 C CA . VAL A 1 69 ? 3.490 12.256 -1.528 1.00 77.19 69 VAL A CA 1
ATOM 553 C C . 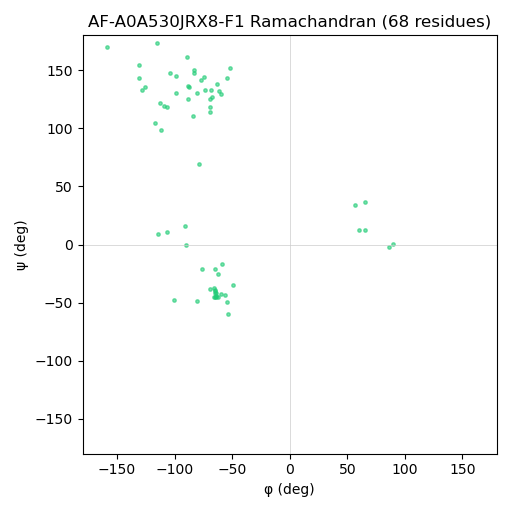VAL A 1 69 ? 3.529 13.568 -2.318 1.00 77.19 69 VAL A C 1
ATOM 555 O O . VAL A 1 69 ? 2.906 13.672 -3.378 1.00 77.19 69 VAL A O 1
ATOM 558 N N . SER A 1 70 ? 4.227 14.571 -1.780 1.00 61.91 70 SER A N 1
ATOM 559 C CA . SER A 1 70 ? 4.438 15.891 -2.392 1.00 61.91 70 SER A CA 1
ATOM 560 C C . SER A 1 70 ? 5.911 16.153 -2.660 1.00 61.91 70 SER A C 1
ATOM 562 O O . SER A 1 70 ? 6.767 15.567 -1.960 1.00 61.91 70 SER A O 1
#

pLDDT: mean 91.79, std 5.4, range [61.91, 96.5]